Protein AF-A0A2V8A4N3-F1 (afdb_monomer)

pLDDT: mean 76.58, std 24.19, range [33.5, 98.25]

Nearest PDB structures (foldseek):
  7qnj-assembly1_BBB  TM=9.615E-01  e=1.824E-01  Escherichia coli str. K-12 substr. MG1655
  5br4-assembly1_B  TM=9.616E-01  e=2.080E-01  Escherichia coli
  7qnf-assembly1_AAA  TM=9.738E-01  e=2.221E-01  Escherichia coli str. K-12 substr. MG1655
  7qni-assembly1_AAA  TM=9.618E-01  e=3.292E-01  Escherichia coli str. K-12 substr. MG1655
  3bfj-assembly1_A  TM=9.348E-01  e=7.234E-01  Klebsiella pneumoniae

Solvent-accessible surface area (backbone atoms only — not comparable to full-atom values): 6722 Å² total; per-residue (Å²): 140,79,82,83,81,77,80,79,79,62,91,73,82,66,92,76,86,73,87,74,88,74,90,73,90,75,91,80,81,91,72,81,88,68,94,58,61,71,69,58,56,51,54,55,50,52,51,53,49,37,57,77,68,68,51,77,88,29,44,49,79,73,69,51,58,76,88,49,43,63,58,54,10,50,54,47,40,72,36,74,74,33,75,69,43,95,52,93,46,43,36,68,56,41,32,57,51,50,64,75,37,77

Radius of gyration: 19.6 Å; Cα contacts (8 Å, |Δi|>4): 51; chains: 1; bounding box: 45×41×54 Å

Structure (mmCIF, N/CA/C/O backbone):
data_AF-A0A2V8A4N3-F1
#
_entry.id   AF-A0A2V8A4N3-F1
#
loop_
_atom_site.group_PDB
_atom_site.id
_atom_site.type_symbol
_atom_site.label_atom_id
_atom_site.label_alt_id
_atom_site.label_comp_id
_atom_site.label_asym_id
_atom_site.label_entity_id
_atom_site.label_seq_id
_atom_site.pdbx_PDB_ins_code
_atom_site.Cartn_x
_atom_site.Cartn_y
_atom_site.Cartn_z
_atom_site.occupancy
_atom_site.B_iso_or_equiv
_atom_site.auth_seq_id
_atom_site.auth_comp_id
_atom_site.auth_asym_id
_atom_site.auth_atom_id
_atom_site.pdbx_PDB_model_num
ATOM 1 N N . MET A 1 1 ? 35.037 -7.794 29.729 1.00 35.38 1 MET A N 1
ATOM 2 C CA . MET A 1 1 ? 33.889 -8.559 29.197 1.00 35.38 1 MET A CA 1
ATOM 3 C C . MET A 1 1 ? 33.317 -7.761 28.033 1.00 35.38 1 MET A C 1
ATOM 5 O O . MET A 1 1 ? 32.852 -6.652 28.245 1.00 35.38 1 MET A O 1
ATOM 9 N N . ARG A 1 2 ? 33.511 -8.235 26.799 1.00 37.38 2 ARG A N 1
ATOM 10 C CA . ARG A 1 2 ? 33.171 -7.531 25.550 1.00 37.38 2 ARG A CA 1
ATOM 11 C C . ARG A 1 2 ? 31.892 -8.185 25.003 1.00 37.38 2 ARG A C 1
ATOM 13 O O . ARG A 1 2 ? 31.900 -9.412 24.909 1.00 37.38 2 ARG A O 1
ATOM 20 N N . PRO A 1 3 ? 30.804 -7.453 24.709 1.00 46.19 3 PRO A N 1
ATOM 21 C CA . PRO A 1 3 ? 29.599 -8.085 24.179 1.00 46.19 3 PRO A CA 1
ATOM 22 C C . PRO A 1 3 ? 29.880 -8.691 22.790 1.00 46.19 3 PRO A C 1
ATOM 24 O O . PRO A 1 3 ? 30.702 -8.142 22.045 1.00 46.19 3 PRO A O 1
ATOM 27 N N . PRO A 1 4 ? 29.248 -9.827 22.439 1.00 44.19 4 PRO A N 1
ATOM 28 C CA . PRO A 1 4 ? 29.418 -10.442 21.132 1.00 44.19 4 PRO A CA 1
ATOM 29 C C . PRO A 1 4 ? 28.838 -9.534 20.047 1.00 44.19 4 PRO A C 1
ATOM 31 O O . PRO A 1 4 ? 27.739 -8.998 20.165 1.00 44.19 4 PRO A O 1
ATOM 34 N N . GLN A 1 5 ? 29.629 -9.364 18.993 1.00 49.38 5 GLN A N 1
ATOM 35 C CA . GLN A 1 5 ? 29.318 -8.549 17.829 1.00 49.38 5 GLN A CA 1
ATOM 36 C C . GLN A 1 5 ? 28.086 -9.135 17.130 1.00 49.38 5 GLN A C 1
ATOM 38 O O . GLN A 1 5 ? 28.133 -10.253 16.615 1.00 49.38 5 GLN A O 1
ATOM 43 N N . SER A 1 6 ? 26.981 -8.394 17.142 1.00 52.00 6 SER A N 1
ATOM 44 C CA . SER A 1 6 ? 25.788 -8.684 16.357 1.00 52.00 6 SER A CA 1
ATOM 45 C C . SER A 1 6 ? 26.159 -8.687 14.874 1.00 52.00 6 SER A C 1
ATOM 47 O O . SER A 1 6 ? 26.744 -7.738 14.354 1.00 52.00 6 SER A O 1
ATOM 49 N N . ALA A 1 7 ? 25.864 -9.795 14.196 1.00 48.66 7 ALA A N 1
ATOM 50 C CA . ALA A 1 7 ? 26.121 -9.949 12.773 1.00 48.66 7 ALA A CA 1
ATOM 51 C C . ALA A 1 7 ? 25.375 -8.853 11.981 1.00 48.66 7 ALA A C 1
ATOM 53 O O . ALA A 1 7 ? 24.151 -8.753 12.105 1.00 48.66 7 ALA A O 1
ATOM 54 N N . PRO A 1 8 ? 26.062 -8.045 11.152 1.00 48.47 8 PRO A N 1
ATOM 55 C CA . PRO A 1 8 ? 25.398 -7.093 10.282 1.00 48.47 8 PRO A CA 1
ATOM 56 C C . PRO A 1 8 ? 24.796 -7.902 9.138 1.00 48.47 8 PRO A C 1
ATOM 58 O O . PRO A 1 8 ? 25.518 -8.429 8.284 1.00 48.47 8 PRO A O 1
ATOM 61 N N . TRP A 1 9 ? 23.477 -8.047 9.100 1.00 43.38 9 TRP A N 1
ATOM 62 C CA . TRP A 1 9 ? 22.812 -8.524 7.896 1.00 43.38 9 TRP A CA 1
ATOM 63 C C . TRP A 1 9 ? 22.958 -7.433 6.818 1.00 43.38 9 TRP A C 1
ATOM 65 O O . TRP A 1 9 ? 22.183 -6.507 6.679 1.00 43.38 9 TRP A O 1
ATOM 75 N N . ARG A 1 10 ? 24.093 -7.495 6.120 1.00 48.53 10 ARG A N 1
ATOM 76 C CA . ARG A 1 10 ? 24.285 -7.298 4.679 1.00 48.53 10 ARG A CA 1
ATOM 77 C C . ARG A 1 10 ? 23.152 -6.497 4.001 1.00 48.53 10 ARG A C 1
ATOM 79 O O . ARG A 1 10 ? 22.166 -7.109 3.598 1.00 48.53 10 ARG A O 1
ATOM 86 N N . PRO A 1 11 ? 23.310 -5.184 3.777 1.00 46.97 11 PRO A N 1
ATOM 87 C CA . PRO A 1 11 ? 22.192 -4.287 3.477 1.00 46.97 11 PRO A CA 1
ATOM 88 C C . PRO A 1 11 ? 21.427 -4.535 2.161 1.00 46.97 11 PRO A C 1
ATOM 90 O O . PRO A 1 11 ? 20.410 -3.897 1.964 1.00 46.97 11 PRO A O 1
ATOM 93 N N . CYS A 1 12 ? 21.844 -5.438 1.263 1.00 52.16 12 CYS A N 1
ATOM 94 C CA . CYS A 1 12 ? 21.195 -5.635 -0.049 1.00 52.16 12 CYS A CA 1
ATOM 95 C C . CYS A 1 12 ? 21.530 -6.998 -0.698 1.00 52.16 12 CYS A C 1
ATOM 97 O O . CYS A 1 12 ? 21.699 -7.098 -1.914 1.00 52.16 12 CYS A O 1
ATOM 99 N N . ALA A 1 13 ? 21.723 -8.071 0.080 1.00 41.97 13 ALA A N 1
ATOM 100 C CA . ALA A 1 13 ? 22.247 -9.325 -0.470 1.00 41.97 13 ALA A CA 1
ATOM 101 C C . ALA A 1 13 ? 21.264 -10.053 -1.417 1.00 41.97 13 ALA A C 1
ATOM 103 O O . ALA A 1 13 ? 20.518 -10.935 -1.013 1.00 41.97 13 ALA A O 1
ATOM 104 N N . ARG A 1 14 ? 21.447 -9.747 -2.707 1.00 38.78 14 ARG A N 1
ATOM 105 C CA . ARG A 1 14 ? 21.346 -10.621 -3.884 1.00 38.78 14 ARG A CA 1
ATOM 106 C C . ARG A 1 14 ? 19.931 -11.032 -4.301 1.00 38.78 14 ARG A C 1
ATOM 108 O O . ARG A 1 14 ? 19.374 -12.020 -3.835 1.00 38.78 14 ARG A O 1
ATOM 115 N N . ALA A 1 15 ? 19.424 -10.329 -5.315 1.00 43.94 15 ALA A N 1
ATOM 116 C CA . ALA A 1 15 ? 18.402 -10.851 -6.210 1.00 43.94 15 ALA A CA 1
ATOM 117 C C . ALA A 1 15 ? 18.864 -12.208 -6.767 1.00 43.94 15 ALA A C 1
ATOM 119 O O . ALA A 1 15 ? 19.828 -12.293 -7.528 1.00 43.94 15 ALA A O 1
ATOM 120 N N . VAL A 1 16 ? 18.180 -13.272 -6.363 1.00 36.44 16 VAL A N 1
ATOM 121 C CA . VAL A 1 16 ? 18.289 -14.592 -6.977 1.00 36.44 16 VAL A CA 1
ATOM 122 C C . VAL A 1 16 ? 16.920 -14.904 -7.565 1.00 36.44 16 VAL A C 1
ATOM 124 O O . VAL A 1 16 ? 16.070 -15.509 -6.920 1.00 36.44 16 VAL A O 1
ATOM 127 N N . VAL A 1 17 ? 16.687 -14.466 -8.804 1.00 35.66 17 VAL A N 1
ATOM 128 C CA . VAL A 1 17 ? 15.599 -15.012 -9.621 1.00 35.66 17 VAL A CA 1
ATOM 129 C C . VAL A 1 17 ? 16.128 -16.299 -10.244 1.00 35.66 17 VAL A C 1
ATOM 131 O O . VAL A 1 17 ? 16.616 -16.314 -11.369 1.00 35.66 17 VAL A O 1
ATOM 134 N N . HIS A 1 18 ? 16.067 -17.400 -9.498 1.00 33.50 18 HIS A N 1
ATOM 135 C CA . HIS A 1 18 ? 16.058 -18.715 -10.128 1.00 33.50 18 HIS A CA 1
ATOM 136 C C . HIS A 1 18 ? 14.604 -19.063 -10.435 1.00 33.50 18 HIS A C 1
ATOM 138 O O . HIS A 1 18 ? 13.836 -19.401 -9.534 1.00 33.50 18 HIS A O 1
ATOM 144 N N . ALA A 1 19 ? 14.229 -18.970 -11.711 1.00 36.25 19 ALA A N 1
ATOM 145 C CA . ALA A 1 19 ? 12.950 -19.441 -12.222 1.00 36.25 19 ALA A CA 1
ATOM 146 C C . ALA A 1 19 ? 12.815 -20.953 -11.969 1.00 36.25 19 ALA A C 1
ATOM 148 O O . ALA A 1 19 ? 13.334 -21.773 -12.722 1.00 36.25 19 ALA A O 1
ATOM 149 N N . HIS A 1 20 ? 12.132 -21.328 -10.888 1.00 36.97 20 HIS A N 1
ATOM 150 C CA . HIS A 1 20 ? 11.804 -22.720 -10.607 1.00 36.97 20 HIS A CA 1
ATOM 151 C C . HIS A 1 20 ? 10.459 -23.046 -11.250 1.00 36.97 20 HIS A C 1
ATOM 153 O O . HIS A 1 20 ? 9.397 -22.608 -10.807 1.00 36.97 20 HIS A O 1
ATOM 159 N N . ALA A 1 21 ? 10.517 -23.815 -12.335 1.00 45.59 21 ALA A N 1
ATOM 160 C CA . ALA A 1 21 ? 9.354 -24.370 -13.000 1.00 45.59 21 ALA A CA 1
ATOM 161 C C . ALA A 1 21 ? 8.598 -25.320 -12.054 1.00 45.59 21 ALA A C 1
ATOM 163 O O . ALA A 1 21 ? 8.971 -26.480 -11.896 1.00 45.59 21 ALA A O 1
ATOM 164 N N . HIS A 1 22 ? 7.481 -24.866 -11.484 1.00 40.03 22 HIS A N 1
ATOM 165 C CA . HIS A 1 22 ? 6.499 -25.755 -10.866 1.00 40.03 22 HIS A CA 1
ATOM 166 C C . HIS A 1 22 ? 5.221 -25.803 -11.692 1.00 40.03 22 HIS A C 1
ATOM 168 O O . HIS A 1 22 ? 4.237 -25.105 -11.469 1.00 40.03 22 HIS A O 1
ATOM 174 N N . ARG A 1 23 ? 5.244 -26.721 -12.658 1.00 48.28 23 ARG A N 1
ATOM 175 C CA . ARG A 1 23 ? 4.061 -27.216 -13.351 1.00 48.28 23 ARG A CA 1
ATOM 176 C C . ARG A 1 23 ? 3.264 -28.092 -12.368 1.00 48.28 23 ARG A C 1
ATOM 178 O O . ARG A 1 23 ? 3.461 -29.302 -12.328 1.00 48.28 23 ARG A O 1
ATOM 185 N N . ARG A 1 24 ? 2.356 -27.506 -11.579 1.00 44.16 24 ARG A N 1
ATOM 186 C CA . ARG A 1 24 ? 1.259 -28.254 -10.935 1.00 44.16 24 ARG A CA 1
ATOM 187 C C . ARG A 1 24 ? -0.060 -27.826 -11.567 1.00 44.16 24 ARG A C 1
ATOM 189 O O . ARG A 1 24 ? -0.498 -26.692 -11.440 1.00 44.16 24 ARG A O 1
ATOM 196 N N . ARG A 1 25 ? -0.623 -28.761 -12.332 1.00 47.25 25 ARG A N 1
ATOM 197 C CA . ARG A 1 25 ? -1.924 -28.675 -12.992 1.00 47.25 25 ARG A CA 1
ATOM 198 C C . ARG A 1 25 ? -3.026 -28.734 -11.938 1.00 47.25 25 ARG A C 1
ATOM 200 O O . ARG A 1 25 ? -3.203 -29.782 -11.327 1.00 47.25 25 ARG A O 1
ATOM 207 N N . SER A 1 26 ? -3.807 -27.674 -11.822 1.00 40.22 26 SER A N 1
ATOM 208 C CA . SER A 1 26 ? -5.208 -27.743 -11.410 1.00 40.22 26 SER A CA 1
ATOM 209 C C . SER A 1 26 ? -6.038 -27.334 -12.623 1.00 40.22 26 SER A C 1
ATOM 211 O O . SER A 1 26 ? -5.934 -26.222 -13.134 1.00 40.22 26 SER A O 1
ATOM 213 N N . ARG A 1 27 ? -6.768 -28.313 -13.161 1.00 46.84 27 ARG A N 1
ATOM 214 C CA . ARG A 1 27 ? -7.793 -28.117 -14.182 1.00 46.84 27 ARG A CA 1
ATOM 215 C C . ARG A 1 27 ? -8.892 -27.264 -13.552 1.00 46.84 27 ARG A C 1
ATOM 217 O O . ARG A 1 27 ? -9.449 -27.695 -12.555 1.00 46.84 27 ARG A O 1
ATOM 224 N N . ASP A 1 28 ? -9.137 -26.074 -14.093 1.00 43.47 28 ASP A N 1
ATOM 225 C CA . ASP A 1 28 ? -10.456 -25.731 -14.627 1.00 43.47 28 ASP A CA 1
ATOM 226 C C . ASP A 1 28 ? -10.474 -24.364 -15.331 1.00 43.47 28 ASP A C 1
ATOM 228 O O . ASP A 1 28 ? -10.034 -23.348 -14.804 1.00 43.47 28 ASP A O 1
ATOM 232 N N . ARG A 1 29 ? -11.048 -24.420 -16.539 1.00 45.53 29 ARG A N 1
ATOM 233 C CA . ARG A 1 29 ? -11.495 -23.367 -17.468 1.00 45.53 29 ARG A CA 1
ATOM 234 C C . ARG A 1 29 ? -10.453 -22.533 -18.222 1.00 45.53 29 ARG A C 1
ATOM 236 O O . ARG A 1 29 ? -9.785 -21.641 -17.716 1.00 45.53 29 ARG A O 1
ATOM 243 N N . ALA A 1 30 ? -10.438 -22.826 -19.522 1.00 48.97 30 ALA A N 1
ATOM 244 C CA . ALA A 1 30 ? -9.909 -22.013 -20.595 1.00 48.97 30 ALA A CA 1
ATOM 245 C C . ALA A 1 30 ? -10.619 -20.650 -20.665 1.00 48.97 30 ALA A C 1
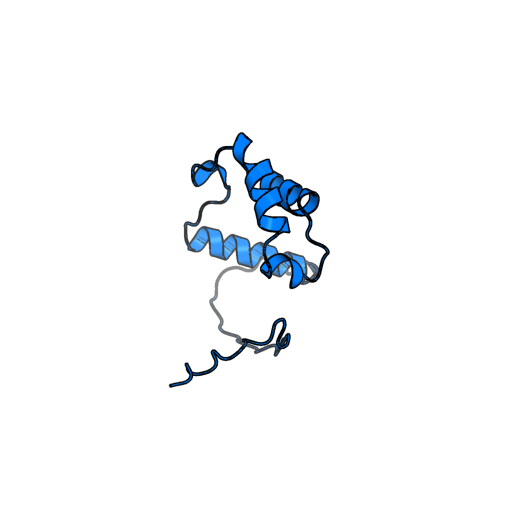ATOM 247 O O . ALA A 1 30 ? -11.832 -20.580 -20.850 1.00 48.97 30 ALA A O 1
ATOM 248 N N . ALA A 1 31 ? -9.829 -19.587 -20.597 1.00 44.44 31 ALA A N 1
ATOM 249 C CA . ALA A 1 31 ? -10.089 -18.319 -21.260 1.00 44.44 31 ALA A CA 1
ATOM 250 C C . ALA A 1 31 ? -8.742 -17.847 -21.825 1.00 44.44 31 ALA A C 1
ATOM 252 O O . ALA A 1 31 ? -7.697 -18.109 -21.228 1.00 44.44 31 ALA A O 1
ATOM 253 N N . GLY A 1 32 ? -8.779 -17.278 -23.028 1.00 40.91 32 GLY A N 1
ATOM 254 C CA . GLY A 1 32 ? -7.645 -17.115 -23.934 1.00 40.91 32 GLY A CA 1
ATOM 255 C C . GLY A 1 32 ? -6.369 -16.575 -23.294 1.00 40.91 32 GLY A C 1
ATOM 256 O O . GLY A 1 32 ? -6.392 -15.684 -22.449 1.00 40.91 32 GLY A O 1
ATOM 257 N N . HIS A 1 33 ? -5.236 -17.104 -23.752 1.00 51.91 33 HIS A N 1
ATOM 258 C CA . HIS A 1 33 ? -3.937 -16.499 -23.510 1.00 51.91 33 HIS A CA 1
ATOM 259 C C . HIS A 1 33 ? -3.873 -15.191 -24.303 1.00 51.91 33 HIS A C 1
ATOM 261 O O . HIS A 1 33 ? -3.461 -15.163 -25.458 1.00 51.91 33 HIS A O 1
ATOM 267 N N . VAL A 1 34 ? -4.371 -14.115 -23.700 1.00 52.66 34 VAL A N 1
ATOM 268 C CA . VAL A 1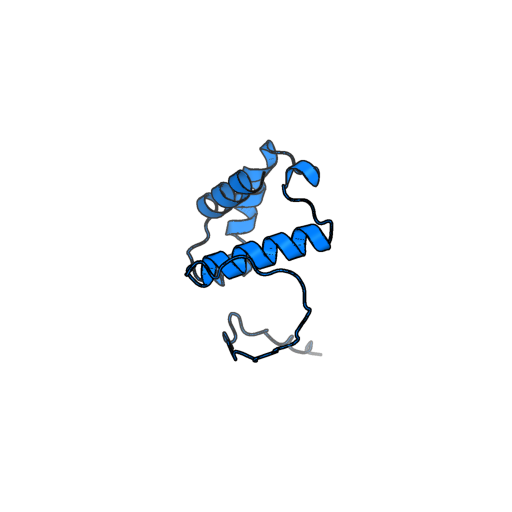 34 ? -4.038 -12.762 -24.130 1.00 52.66 34 VAL A CA 1
ATOM 269 C C . VAL A 1 34 ? -2.542 -12.622 -23.876 1.00 52.66 34 VAL A C 1
ATOM 271 O O . VAL A 1 34 ? -2.103 -12.873 -22.750 1.00 52.66 34 VAL A O 1
ATOM 274 N N . ASP A 1 35 ? -1.768 -12.290 -24.909 1.00 52.44 35 ASP A N 1
ATOM 275 C CA . ASP A 1 35 ? -0.342 -11.976 -24.791 1.00 52.44 35 ASP A CA 1
ATOM 276 C C . ASP A 1 35 ? -0.196 -10.705 -23.945 1.00 52.44 35 ASP A C 1
ATOM 278 O O . ASP A 1 35 ? -0.190 -9.571 -24.424 1.00 52.44 35 ASP A O 1
ATOM 282 N N . ARG A 1 36 ? -0.255 -10.897 -22.631 1.00 59.59 36 ARG A N 1
ATOM 283 C CA . ARG A 1 36 ? -0.173 -9.847 -21.634 1.00 59.59 36 ARG A CA 1
ATOM 284 C C . ARG A 1 36 ? 1.256 -9.825 -21.143 1.00 59.59 36 ARG A C 1
ATOM 286 O O . ARG A 1 36 ? 1.794 -10.858 -20.743 1.00 59.59 36 ARG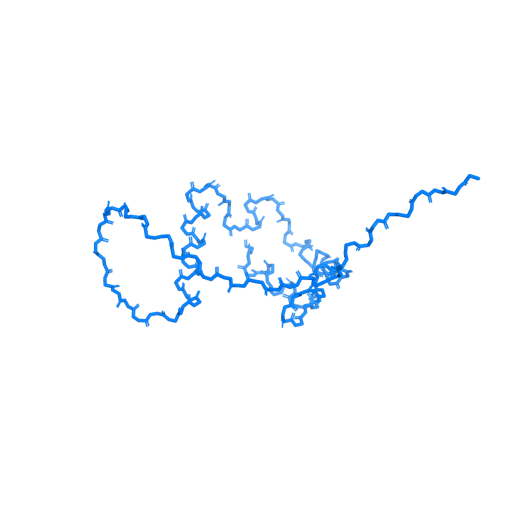 A O 1
ATOM 293 N N . ALA A 1 37 ? 1.839 -8.626 -21.122 1.00 73.62 37 ALA A N 1
ATOM 294 C CA . ALA A 1 37 ? 3.169 -8.408 -20.576 1.00 73.62 37 ALA A CA 1
ATOM 295 C C . ALA A 1 37 ? 3.315 -9.146 -19.226 1.00 73.62 37 ALA A C 1
ATOM 297 O O . ALA A 1 37 ? 2.404 -9.045 -18.393 1.00 73.62 37 ALA A O 1
ATOM 298 N N . PRO A 1 38 ? 4.430 -9.859 -18.974 1.00 78.94 38 PRO A N 1
ATOM 299 C CA . PRO A 1 38 ? 4.596 -10.713 -17.792 1.00 78.94 38 PRO A CA 1
ATOM 300 C C . PRO A 1 38 ? 4.247 -10.037 -16.455 1.00 78.94 38 PRO A C 1
ATOM 302 O O . PRO A 1 38 ? 3.710 -10.679 -15.553 1.00 78.94 38 PRO A O 1
ATOM 305 N N . ALA A 1 39 ? 4.486 -8.725 -16.347 1.00 82.00 39 ALA A N 1
ATOM 306 C CA . ALA A 1 39 ? 4.132 -7.919 -15.180 1.00 82.00 39 ALA A CA 1
ATOM 307 C C . ALA A 1 39 ? 2.615 -7.859 -14.915 1.00 82.00 39 ALA A C 1
ATOM 309 O O . ALA A 1 39 ? 2.188 -7.964 -13.767 1.00 82.00 39 ALA A O 1
ATOM 310 N N . GLY A 1 40 ? 1.794 -7.741 -15.964 1.00 85.31 40 GLY A N 1
ATOM 311 C CA . GLY A 1 40 ? 0.337 -7.699 -15.838 1.00 85.31 40 GLY A CA 1
ATOM 312 C C . GLY A 1 40 ? -0.233 -9.023 -15.334 1.00 85.31 40 GLY A C 1
ATOM 313 O O . GLY A 1 40 ? -1.078 -9.025 -14.445 1.00 85.31 40 GLY A O 1
ATOM 314 N N . HIS A 1 41 ? 0.280 -10.154 -15.830 1.00 90.25 41 HIS A N 1
ATOM 315 C CA . HIS A 1 41 ? -0.156 -11.468 -15.351 1.00 90.25 41 HIS A CA 1
ATOM 316 C C . HIS A 1 41 ? 0.191 -11.695 -13.872 1.00 90.25 41 HIS A C 1
ATOM 318 O O . HIS A 1 41 ? -0.612 -12.252 -13.123 1.00 90.25 41 HIS A O 1
ATOM 324 N N . LEU A 1 42 ? 1.375 -11.251 -13.433 1.00 93.56 42 LEU A N 1
ATOM 325 C CA . LEU A 1 42 ? 1.771 -11.355 -12.028 1.00 93.56 42 LEU A CA 1
ATOM 326 C C . LEU A 1 42 ? 0.860 -10.518 -11.121 1.00 93.56 42 LEU A C 1
ATOM 328 O O . LEU A 1 42 ? 0.412 -11.027 -10.097 1.00 93.56 42 LEU A O 1
ATOM 332 N N . ALA A 1 43 ? 0.554 -9.275 -11.505 1.00 92.38 43 ALA A N 1
ATOM 333 C CA . ALA A 1 43 ? -0.337 -8.406 -10.737 1.00 92.38 43 ALA A CA 1
ATOM 334 C C . ALA A 1 43 ? -1.728 -9.037 -10.542 1.00 92.38 43 ALA A C 1
ATOM 336 O O . ALA A 1 43 ? -2.226 -9.101 -9.421 1.00 92.38 43 ALA A O 1
ATOM 337 N N . GLU A 1 44 ? -2.315 -9.598 -11.603 1.00 93.25 44 GLU A N 1
ATOM 338 C CA . GLU A 1 44 ? -3.608 -10.296 -11.524 1.00 93.25 44 GLU A CA 1
ATOM 339 C C . GLU A 1 44 ? -3.553 -11.524 -10.620 1.00 93.25 44 GLU A C 1
ATOM 341 O O . GLU A 1 44 ? -4.494 -11.815 -9.879 1.00 93.25 44 GLU A O 1
ATOM 346 N N . ARG A 1 45 ? -2.434 -12.254 -10.650 1.00 96.62 45 ARG A N 1
ATOM 347 C CA . ARG A 1 45 ? -2.262 -13.422 -9.793 1.00 96.62 45 ARG A CA 1
ATOM 348 C C . ARG A 1 45 ? -2.131 -13.039 -8.320 1.00 96.62 45 ARG A C 1
ATOM 350 O O . ARG A 1 45 ? -2.680 -13.748 -7.480 1.00 96.62 45 ARG A O 1
ATOM 357 N N . LEU A 1 46 ? -1.448 -11.939 -8.008 1.00 96.38 46 LEU A N 1
ATOM 358 C CA . LEU A 1 46 ? -1.368 -11.404 -6.646 1.00 96.38 46 LEU A CA 1
ATOM 359 C C . LEU A 1 46 ? -2.744 -10.957 -6.141 1.00 96.38 46 LEU A C 1
ATOM 361 O O . LEU A 1 46 ? -3.104 -11.268 -5.009 1.00 96.38 46 LEU A O 1
ATOM 365 N N . GLU A 1 47 ? -3.543 -10.320 -6.994 1.00 95.81 47 GLU A N 1
ATOM 366 C CA . GLU A 1 47 ? -4.910 -9.921 -6.653 1.00 95.81 47 GLU A CA 1
ATOM 367 C C . GLU A 1 47 ? -5.816 -11.137 -6.393 1.00 95.81 47 GLU A C 1
ATOM 369 O O . GLU A 1 47 ? -6.526 -11.188 -5.390 1.00 95.81 47 GLU A O 1
ATOM 374 N N . ALA A 1 48 ? -5.727 -12.181 -7.224 1.00 96.44 48 ALA A N 1
ATOM 375 C CA . ALA A 1 48 ? -6.451 -13.428 -6.983 1.00 96.44 48 ALA A CA 1
ATOM 376 C C . ALA A 1 48 ? -6.054 -14.091 -5.648 1.00 96.44 48 ALA A C 1
ATOM 378 O O . ALA A 1 48 ? -6.911 -14.640 -4.954 1.00 96.44 48 ALA A O 1
ATOM 379 N N . LEU A 1 49 ? -4.772 -14.025 -5.263 1.00 98.19 49 LEU A N 1
ATOM 380 C CA . LEU A 1 49 ? -4.297 -14.527 -3.969 1.00 98.19 49 LEU A CA 1
ATOM 381 C C . LEU A 1 49 ? -4.815 -13.686 -2.796 1.00 98.19 49 LEU A C 1
ATOM 383 O O . LEU A 1 49 ? -5.233 -14.262 -1.793 1.00 98.19 49 LEU A O 1
ATOM 387 N N . ARG A 1 50 ? -4.835 -12.352 -2.925 1.00 97.38 50 ARG A N 1
ATOM 388 C CA . ARG A 1 50 ? -5.410 -11.443 -1.919 1.00 97.38 50 ARG A CA 1
ATOM 389 C C . ARG A 1 50 ? -6.864 -11.810 -1.622 1.00 97.38 50 ARG A C 1
ATOM 391 O O . ARG A 1 50 ? -7.231 -11.972 -0.460 1.00 97.38 50 ARG A O 1
ATOM 398 N N . GLN A 1 51 ? -7.653 -12.003 -2.679 1.00 97.50 51 GLN A N 1
ATOM 399 C CA . GLN A 1 51 ? -9.063 -12.386 -2.593 1.00 97.50 51 GLN A CA 1
ATOM 400 C C . GLN A 1 51 ? -9.248 -13.772 -1.971 1.00 97.50 51 GLN A C 1
ATOM 402 O O . GLN A 1 51 ? -10.052 -13.937 -1.059 1.00 97.50 51 GLN A O 1
ATOM 407 N N . ALA A 1 52 ? -8.468 -14.765 -2.409 1.00 97.69 52 ALA A N 1
ATOM 408 C CA . ALA A 1 52 ? -8.520 -16.113 -1.842 1.00 97.69 52 ALA A CA 1
ATOM 409 C C . ALA A 1 52 ? -8.152 -16.141 -0.347 1.00 97.69 52 ALA A C 1
ATOM 411 O O . ALA A 1 52 ? -8.667 -16.973 0.396 1.00 97.69 52 ALA A O 1
ATOM 412 N N . GLY A 1 53 ? -7.277 -15.232 0.092 1.00 97.38 53 GLY A N 1
ATOM 413 C CA . GLY A 1 53 ? -6.906 -15.054 1.494 1.00 97.38 53 GLY A CA 1
ATOM 414 C C . GLY A 1 53 ? -7.866 -14.184 2.310 1.00 97.38 53 GLY A C 1
ATOM 415 O O . GLY A 1 53 ? -7.626 -14.009 3.500 1.00 97.38 53 GLY A O 1
ATOM 416 N N . GLY A 1 54 ? -8.914 -13.613 1.702 1.00 96.31 54 GLY A N 1
ATOM 417 C CA . GLY A 1 54 ? -9.837 -12.700 2.384 1.00 96.31 54 GLY A CA 1
ATOM 418 C C . GLY A 1 54 ? -9.172 -11.421 2.908 1.00 96.31 54 GLY A C 1
ATOM 419 O O . GLY A 1 54 ? -9.664 -10.821 3.860 1.00 96.31 54 GLY A O 1
ATOM 420 N N . LEU A 1 55 ? -8.038 -11.017 2.327 1.00 97.25 55 LEU A N 1
ATOM 421 C CA . LEU A 1 55 ? -7.322 -9.812 2.743 1.00 97.25 55 LEU A CA 1
ATOM 422 C C . LEU A 1 55 ? -8.045 -8.569 2.207 1.00 97.25 55 LEU A C 1
ATOM 424 O O . LEU A 1 55 ? -8.461 -8.596 1.048 1.00 97.25 55 LEU A O 1
ATOM 428 N N . PRO A 1 56 ? -8.167 -7.469 2.968 1.00 96.69 56 PRO A N 1
ATOM 429 C CA . PRO A 1 56 ? -8.803 -6.246 2.483 1.00 96.69 56 PRO A CA 1
ATOM 430 C C . PRO A 1 56 ? -8.108 -5.640 1.260 1.00 96.69 56 PRO A C 1
ATOM 432 O O . PRO A 1 56 ? -6.910 -5.834 1.049 1.00 96.69 56 PRO A O 1
ATOM 435 N N . ALA A 1 57 ? -8.880 -4.940 0.429 1.00 95.31 57 ALA A N 1
ATOM 436 C CA . ALA A 1 57 ? -8.388 -4.352 -0.819 1.00 95.31 57 ALA A CA 1
ATOM 437 C C . ALA A 1 57 ? -7.825 -2.944 -0.620 1.00 95.31 57 ALA A C 1
ATOM 439 O O . ALA A 1 57 ? -7.025 -2.489 -1.435 1.00 95.31 57 ALA A O 1
ATOM 440 N N . ALA A 1 58 ? -8.274 -2.267 0.437 1.00 96.75 58 ALA A N 1
ATOM 441 C CA . ALA A 1 58 ? -7.987 -0.870 0.672 1.00 96.75 58 ALA A CA 1
ATOM 442 C C . ALA A 1 58 ? -7.583 -0.594 2.123 1.00 96.75 58 ALA A C 1
ATOM 444 O O . ALA A 1 58 ? -7.996 -1.282 3.058 1.00 96.75 58 ALA A O 1
ATOM 445 N N . LEU A 1 59 ? -6.806 0.469 2.317 1.00 97.62 59 LEU A N 1
ATOM 446 C CA . LEU A 1 59 ? -6.372 0.937 3.632 1.00 97.62 59 LEU A CA 1
ATOM 447 C C . LEU A 1 59 ? -7.559 1.366 4.509 1.00 97.62 59 LEU A C 1
ATOM 449 O O . LEU A 1 59 ? -7.546 1.127 5.718 1.00 97.62 59 LEU A O 1
ATOM 453 N N . ARG A 1 60 ? -8.616 1.935 3.914 1.00 97.56 60 ARG A N 1
ATOM 454 C CA . ARG A 1 60 ? -9.836 2.314 4.648 1.00 97.56 60 ARG A CA 1
ATOM 455 C C . ARG A 1 60 ? -10.547 1.120 5.288 1.00 97.56 60 ARG A C 1
ATOM 457 O O . ARG A 1 60 ? -11.090 1.252 6.379 1.00 97.56 60 ARG A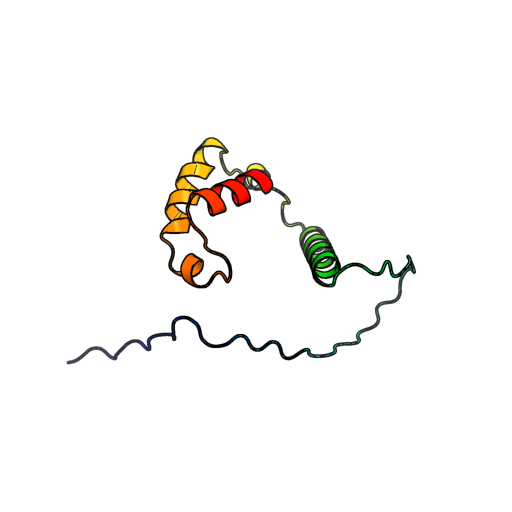 O 1
ATOM 464 N N . ASP A 1 61 ? -10.481 -0.052 4.657 1.00 96.62 61 ASP A N 1
ATOM 465 C CA . ASP A 1 61 ? -11.101 -1.283 5.164 1.00 96.62 61 ASP A CA 1
ATOM 466 C C . ASP A 1 61 ? -10.354 -1.825 6.400 1.00 96.62 61 ASP A C 1
ATOM 468 O O . ASP A 1 61 ? -10.890 -2.630 7.158 1.00 96.62 61 ASP A O 1
ATOM 472 N N . LEU A 1 62 ? -9.116 -1.363 6.616 1.00 9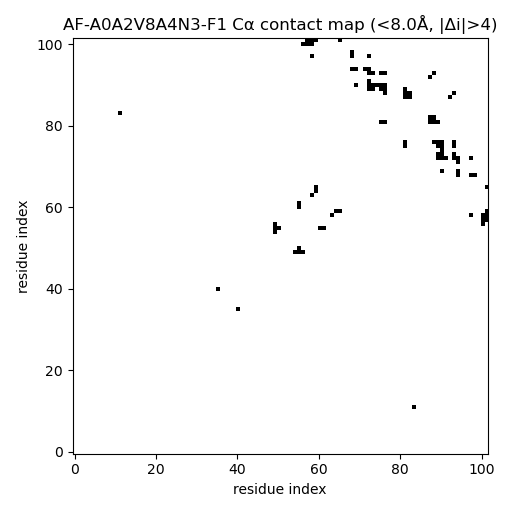6.50 62 LEU A N 1
ATOM 473 C CA . LEU A 1 62 ? -8.292 -1.637 7.795 1.00 96.50 62 LEU A CA 1
ATOM 474 C C . LEU A 1 62 ? -8.420 -0.549 8.878 1.00 96.50 62 LEU A C 1
ATOM 476 O O . LEU A 1 62 ? -7.721 -0.611 9.887 1.00 96.50 62 LEU A O 1
ATOM 480 N N . GLY A 1 63 ? -9.284 0.453 8.680 1.00 96.06 63 GLY A N 1
ATOM 481 C CA . GLY A 1 63 ? -9.477 1.557 9.623 1.00 96.06 63 GLY A CA 1
ATOM 482 C C . GLY A 1 63 ? -8.381 2.624 9.580 1.00 96.06 63 GLY A C 1
ATOM 483 O O . GLY A 1 63 ? -8.245 3.391 10.531 1.00 96.06 63 GLY A O 1
ATOM 484 N N . VAL A 1 64 ? -7.593 2.691 8.501 1.00 96.06 64 VAL A N 1
ATOM 485 C CA . VAL A 1 64 ? -6.586 3.748 8.338 1.00 96.06 64 VAL A CA 1
ATOM 486 C C . VAL A 1 64 ? -7.291 5.080 8.023 1.00 96.06 64 VAL A C 1
ATOM 488 O O . VAL A 1 64 ? -8.035 5.157 7.038 1.00 96.06 64 VAL A O 1
ATOM 491 N N . PRO A 1 65 ? -7.071 6.146 8.814 1.00 96.62 65 PRO A N 1
ATOM 492 C CA . PRO A 1 65 ? -7.625 7.465 8.524 1.00 96.62 65 PRO A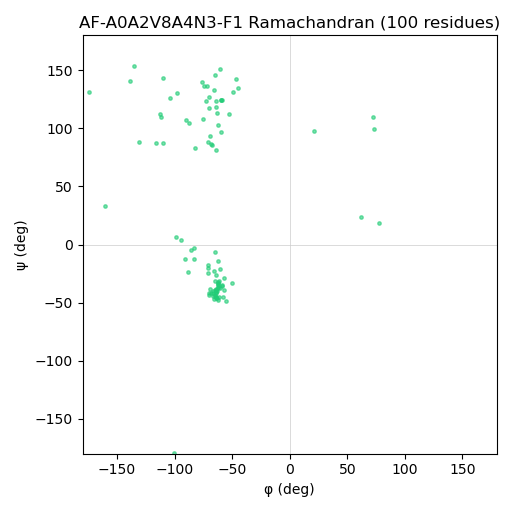 CA 1
ATOM 493 C C . PRO A 1 65 ? -6.916 8.099 7.321 1.00 96.62 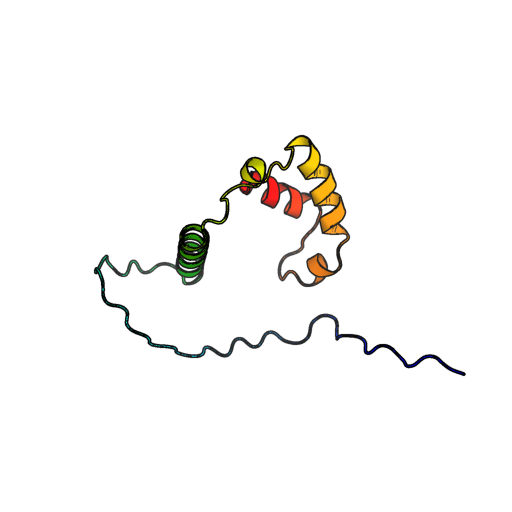65 PRO A C 1
ATOM 495 O O . PRO A 1 65 ? -5.686 8.050 7.222 1.00 96.62 65 PRO A O 1
ATOM 498 N N . ARG A 1 66 ? -7.676 8.717 6.408 1.00 97.62 66 ARG A N 1
ATOM 499 C CA . ARG A 1 66 ? -7.117 9.316 5.182 1.00 97.62 66 ARG A CA 1
ATOM 500 C C . ARG A 1 66 ? -6.169 10.469 5.500 1.00 97.62 66 ARG A C 1
ATOM 502 O O . ARG A 1 66 ? -5.120 10.620 4.885 1.00 97.62 66 ARG A O 1
ATOM 509 N N . GLU A 1 67 ? -6.513 11.255 6.507 1.00 97.38 67 GLU A N 1
ATOM 510 C CA . GLU A 1 67 ? -5.715 12.360 7.028 1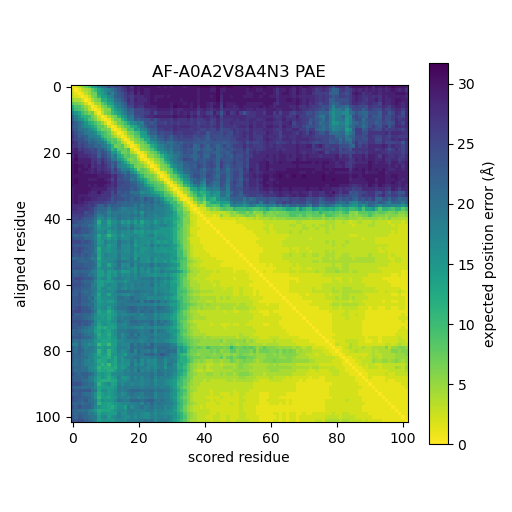.00 97.38 67 GLU A CA 1
ATOM 511 C C . GLU A 1 67 ? -4.343 11.915 7.565 1.00 97.38 67 GLU A C 1
ATOM 513 O O . GLU A 1 67 ? -3.414 12.719 7.612 1.00 97.38 67 GLU A O 1
ATOM 518 N N . GLY A 1 68 ? -4.180 10.632 7.913 1.00 97.06 68 GLY A N 1
ATOM 519 C CA . GLY A 1 68 ? -2.917 10.064 8.385 1.00 97.06 68 GLY A CA 1
ATOM 520 C C . GLY A 1 68 ? -1.943 9.656 7.275 1.00 97.06 68 GLY A C 1
ATOM 521 O O . GLY A 1 68 ? -0.772 9.400 7.563 1.00 97.06 68 GLY A O 1
ATOM 522 N N . LEU A 1 69 ? -2.379 9.602 6.009 1.00 98.25 69 LEU A N 1
ATOM 523 C CA . LEU A 1 69 ? -1.548 9.088 4.910 1.00 98.25 69 LEU A CA 1
ATOM 524 C C . LEU A 1 69 ? -0.279 9.919 4.686 1.00 98.25 69 LEU A C 1
ATOM 526 O O . LEU A 1 69 ? 0.780 9.356 4.414 1.00 98.25 69 LEU A O 1
ATOM 530 N N . ALA A 1 70 ? -0.359 11.243 4.851 1.00 98.12 70 ALA A N 1
ATOM 531 C CA . ALA A 1 70 ? 0.795 12.130 4.705 1.00 98.12 70 ALA A CA 1
ATOM 532 C C . ALA A 1 70 ? 1.881 11.850 5.760 1.00 98.12 70 ALA A C 1
ATOM 534 O O . ALA A 1 70 ? 3.066 11.803 5.429 1.00 98.12 70 ALA A O 1
ATOM 535 N N . THR A 1 71 ? 1.486 11.605 7.012 1.00 97.88 71 THR A N 1
ATOM 536 C CA . THR A 1 71 ? 2.415 11.233 8.089 1.00 97.88 71 THR A CA 1
ATOM 537 C C . THR A 1 71 ? 3.048 9.871 7.819 1.00 97.88 71 THR A C 1
ATOM 539 O O . THR A 1 71 ? 4.269 9.750 7.858 1.00 97.88 71 THR A O 1
ATOM 542 N N . LEU A 1 72 ? 2.246 8.869 7.439 1.00 97.31 72 LEU A N 1
ATOM 543 C CA . LEU A 1 72 ? 2.754 7.537 7.088 1.00 97.31 72 LEU A CA 1
ATOM 544 C C . LEU A 1 72 ? 3.749 7.585 5.920 1.00 97.31 72 LEU A C 1
ATOM 546 O O . LEU A 1 72 ? 4.707 6.813 5.884 1.00 97.31 72 LEU A O 1
ATOM 550 N N . ALA A 1 73 ? 3.525 8.473 4.951 1.00 97.56 73 ALA A N 1
ATOM 551 C CA . ALA A 1 73 ? 4.410 8.651 3.807 1.00 97.56 73 ALA A CA 1
ATOM 552 C C . ALA A 1 73 ? 5.748 9.292 4.206 1.00 97.56 73 ALA A C 1
ATOM 554 O O . ALA A 1 73 ? 6.803 8.847 3.747 1.00 97.56 73 ALA A O 1
ATOM 555 N N . ALA A 1 74 ? 5.713 10.294 5.091 1.00 97.44 74 ALA A N 1
ATOM 556 C CA . ALA A 1 74 ? 6.914 10.904 5.650 1.00 97.44 74 ALA A CA 1
ATOM 557 C C . ALA A 1 74 ? 7.746 9.877 6.433 1.00 97.44 74 ALA A C 1
ATOM 559 O O . ALA A 1 74 ? 8.950 9.769 6.205 1.00 97.44 74 ALA A O 1
ATOM 560 N N . ASP A 1 75 ? 7.099 9.065 7.273 1.00 96.38 75 ASP A N 1
ATOM 561 C CA . ASP A 1 75 ? 7.768 8.009 8.034 1.00 96.38 75 ASP A CA 1
ATOM 562 C C . ASP A 1 75 ? 8.398 6.968 7.099 1.00 96.38 75 ASP A C 1
ATOM 564 O O . ASP A 1 75 ? 9.580 6.642 7.240 1.00 96.38 75 ASP A O 1
ATOM 568 N N . ALA A 1 76 ? 7.649 6.491 6.098 1.00 95.12 76 ALA A N 1
ATOM 569 C CA . ALA A 1 76 ? 8.112 5.493 5.133 1.00 95.12 76 ALA A CA 1
ATOM 570 C C . ALA A 1 76 ? 9.354 5.946 4.347 1.00 95.12 76 ALA A C 1
ATOM 572 O O . ALA A 1 76 ? 10.241 5.133 4.086 1.00 95.12 76 ALA A O 1
ATOM 573 N N . ALA A 1 77 ? 9.465 7.239 4.028 1.00 93.31 77 ALA A N 1
ATOM 574 C CA . ALA A 1 77 ? 10.628 7.801 3.340 1.00 93.31 77 ALA A CA 1
ATOM 575 C C . ALA A 1 77 ? 11.925 7.736 4.172 1.00 93.31 77 ALA A C 1
ATOM 577 O O . ALA A 1 77 ? 13.020 7.766 3.612 1.00 93.31 77 ALA A O 1
ATOM 578 N N . THR A 1 78 ? 11.818 7.636 5.501 1.00 93.00 78 THR A N 1
ATOM 579 C CA . THR A 1 78 ? 12.978 7.516 6.405 1.00 93.00 78 THR A CA 1
ATOM 580 C C . THR A 1 78 ? 13.380 6.067 6.680 1.00 93.00 78 THR A C 1
ATOM 582 O O . THR A 1 78 ? 14.452 5.805 7.232 1.00 93.00 78 THR A O 1
ATOM 585 N N . GLN A 1 79 ? 12.533 5.105 6.309 1.00 92.31 79 GLN A N 1
ATOM 586 C CA . GLN A 1 79 ? 12.772 3.700 6.600 1.00 92.31 79 GLN A CA 1
ATOM 587 C C . GLN A 1 79 ? 13.857 3.131 5.691 1.00 92.31 79 GLN A C 1
ATOM 589 O O . GLN A 1 79 ? 13.852 3.305 4.472 1.00 92.31 79 GLN A O 1
ATOM 594 N N . TRP A 1 80 ? 14.763 2.354 6.285 1.00 85.94 80 TRP A N 1
ATOM 595 C CA . TRP A 1 80 ? 15.853 1.704 5.555 1.00 85.94 80 TRP A CA 1
ATOM 596 C C . TRP A 1 80 ? 15.347 0.811 4.408 1.00 85.94 80 TRP A C 1
ATOM 598 O O . TRP A 1 80 ? 16.015 0.687 3.384 1.00 85.94 80 TRP A O 1
ATOM 608 N N . THR A 1 81 ? 14.143 0.246 4.529 1.00 86.44 81 THR A N 1
ATOM 609 C CA . THR A 1 81 ? 13.501 -0.585 3.500 1.00 86.44 81 THR A CA 1
ATOM 610 C C . THR A 1 81 ? 13.197 0.178 2.211 1.00 86.44 81 THR A C 1
ATOM 612 O O . THR A 1 81 ? 13.192 -0.431 1.141 1.00 86.44 81 THR A O 1
ATOM 615 N N . GLY A 1 82 ? 13.007 1.501 2.275 1.00 84.69 82 GLY A N 1
ATOM 616 C CA . GLY A 1 82 ? 12.850 2.354 1.096 1.00 84.69 82 GLY A CA 1
ATOM 617 C C . GLY A 1 82 ? 14.111 2.402 0.229 1.00 84.69 82 GLY A C 1
ATOM 618 O O . GLY A 1 82 ? 14.016 2.447 -0.995 1.00 84.69 82 GLY A O 1
ATOM 619 N N . THR A 1 83 ? 15.298 2.286 0.837 1.00 83.25 83 THR A N 1
ATOM 620 C CA . THR A 1 83 ? 16.587 2.326 0.115 1.00 83.25 83 THR A CA 1
ATOM 621 C C . THR A 1 83 ? 16.852 1.079 -0.734 1.00 83.25 83 THR A C 1
ATOM 623 O O . THR A 1 83 ? 17.636 1.128 -1.678 1.00 83.25 83 THR A O 1
ATOM 626 N N . CYS A 1 84 ? 16.174 -0.033 -0.432 1.00 85.94 84 CYS A N 1
ATOM 627 C CA . CYS A 1 84 ? 16.244 -1.269 -1.209 1.00 85.94 84 CYS A CA 1
ATOM 628 C C . CYS A 1 84 ? 15.256 -1.289 -2.390 1.00 85.94 84 CYS A C 1
ATOM 630 O O . CYS A 1 84 ? 15.242 -2.257 -3.155 1.00 85.94 84 CYS A O 1
ATOM 632 N N . ASN A 1 85 ?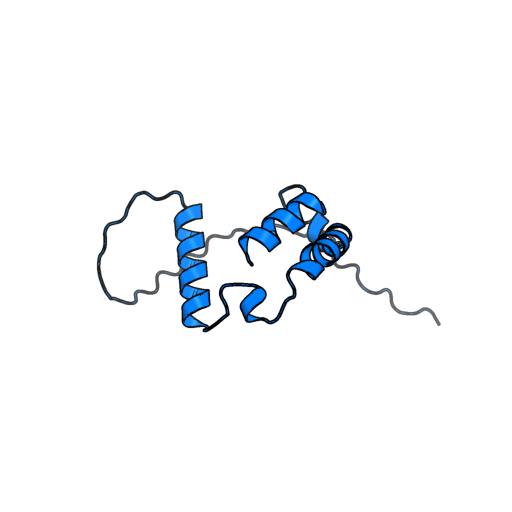 14.401 -0.269 -2.536 1.00 86.38 85 ASN A N 1
ATOM 633 C CA . ASN A 1 85 ? 13.441 -0.199 -3.629 1.00 86.38 85 ASN A CA 1
ATOM 634 C C . ASN A 1 85 ? 14.188 0.066 -4.953 1.00 86.38 85 ASN A C 1
ATOM 636 O O . ASN A 1 85 ? 14.961 1.020 -5.036 1.00 86.38 85 ASN A O 1
ATOM 640 N N . PRO A 1 86 ? 13.981 -0.743 -6.012 1.00 88.19 86 PRO A N 1
ATOM 641 C CA . PRO A 1 86 ? 14.616 -0.512 -7.313 1.00 88.19 86 PRO A CA 1
ATOM 642 C C . PRO A 1 86 ? 14.208 0.820 -7.962 1.00 88.19 86 PRO A C 1
ATOM 644 O O . PRO A 1 86 ? 14.841 1.248 -8.927 1.00 88.19 86 PRO A O 1
ATOM 647 N N . ARG A 1 87 ? 13.150 1.471 -7.464 1.00 89.12 87 ARG A N 1
ATOM 648 C CA . ARG A 1 87 ? 12.760 2.834 -7.828 1.00 89.12 87 ARG A CA 1
ATOM 649 C C . ARG A 1 87 ? 13.007 3.776 -6.647 1.00 89.12 87 ARG A C 1
ATOM 651 O O . ARG A 1 87 ? 12.737 3.371 -5.517 1.00 89.12 87 ARG A O 1
ATOM 658 N N . PRO A 1 88 ? 13.437 5.032 -6.892 1.00 90.25 88 PRO A N 1
ATOM 659 C CA . PRO A 1 88 ? 13.484 6.051 -5.849 1.00 90.25 88 PRO A CA 1
ATOM 660 C C . PRO A 1 88 ? 12.156 6.114 -5.093 1.00 90.25 88 PRO A C 1
ATOM 662 O O . PRO A 1 88 ? 11.088 6.128 -5.711 1.00 90.25 88 PRO A O 1
ATOM 665 N N . PHE A 1 89 ? 12.238 6.105 -3.766 1.00 93.06 89 PHE A N 1
ATOM 666 C CA . PHE A 1 89 ? 11.080 6.022 -2.889 1.00 93.06 89 PHE A CA 1
ATOM 667 C C . PHE A 1 89 ? 11.174 7.101 -1.811 1.00 93.06 89 PHE A C 1
ATOM 669 O O . PHE A 1 89 ? 11.757 6.891 -0.750 1.00 93.06 89 PHE A O 1
ATOM 676 N N . ASP A 1 90 ? 10.649 8.278 -2.139 1.00 95.25 90 ASP A N 1
ATOM 677 C CA . ASP A 1 90 ? 10.524 9.419 -1.236 1.00 95.25 90 ASP A CA 1
ATOM 678 C C . ASP A 1 90 ? 9.091 9.537 -0.685 1.00 95.25 90 ASP A C 1
ATOM 680 O O . ASP A 1 90 ? 8.208 8.730 -0.993 1.00 95.25 90 ASP A O 1
ATOM 684 N N . ALA A 1 91 ? 8.847 10.556 0.144 1.00 97.00 91 ALA A N 1
ATOM 685 C CA . ALA A 1 91 ? 7.539 10.770 0.759 1.00 97.00 91 ALA A CA 1
ATOM 686 C C . ALA A 1 91 ? 6.434 11.028 -0.282 1.00 97.00 91 ALA A C 1
ATOM 688 O O . ALA A 1 91 ? 5.297 10.609 -0.086 1.00 97.00 91 ALA A O 1
ATOM 689 N N . ALA A 1 92 ? 6.752 11.671 -1.409 1.00 97.00 92 ALA A N 1
ATOM 690 C CA . ALA A 1 92 ? 5.774 11.922 -2.464 1.00 97.00 92 ALA A CA 1
ATOM 691 C C . ALA A 1 92 ? 5.374 10.618 -3.174 1.00 97.00 92 ALA A C 1
ATOM 693 O O . ALA A 1 92 ? 4.188 10.368 -3.390 1.00 97.00 92 ALA A O 1
ATOM 694 N N . ALA A 1 93 ? 6.349 9.757 -3.478 1.00 95.81 93 ALA A N 1
ATOM 695 C CA . ALA A 1 93 ? 6.110 8.443 -4.063 1.00 95.81 93 ALA A CA 1
ATOM 696 C C . ALA A 1 93 ? 5.329 7.518 -3.114 1.00 95.81 93 ALA A C 1
ATOM 698 O O . ALA A 1 93 ? 4.449 6.781 -3.562 1.00 95.81 93 ALA A O 1
ATOM 699 N N . ALA A 1 94 ? 5.626 7.565 -1.812 1.00 96.62 94 ALA A N 1
ATOM 700 C CA . ALA A 1 94 ? 4.881 6.820 -0.802 1.00 96.62 94 ALA A CA 1
ATOM 701 C C . ALA A 1 94 ? 3.424 7.301 -0.700 1.00 96.62 94 ALA A C 1
ATOM 703 O O . ALA A 1 94 ? 2.509 6.479 -0.697 1.00 96.62 94 ALA A O 1
ATOM 704 N N . LEU A 1 95 ? 3.199 8.619 -0.688 1.00 98.06 95 LEU A N 1
ATOM 705 C CA . LEU A 1 95 ? 1.856 9.195 -0.618 1.00 98.06 95 LEU A CA 1
ATOM 706 C C . LEU A 1 95 ? 1.003 8.828 -1.841 1.00 98.06 95 LEU A C 1
ATOM 708 O O . LEU A 1 95 ? -0.130 8.387 -1.671 1.00 98.06 95 LEU A O 1
ATOM 712 N N . ASP A 1 96 ? 1.548 8.940 -3.058 1.00 97.31 96 ASP A N 1
ATOM 713 C CA . ASP A 1 96 ? 0.854 8.521 -4.289 1.00 97.31 96 ASP A CA 1
ATOM 714 C C . ASP A 1 96 ? 0.450 7.039 -4.236 1.00 97.31 96 ASP A C 1
ATOM 716 O O . ASP A 1 96 ? -0.650 6.675 -4.653 1.00 97.31 96 ASP A O 1
ATOM 720 N N . LEU A 1 97 ? 1.304 6.172 -3.680 1.00 96.00 97 LEU A N 1
ATOM 721 C CA . LEU A 1 97 ? 0.979 4.757 -3.517 1.00 96.00 97 LEU A CA 1
ATOM 722 C C . LEU A 1 97 ? -0.155 4.538 -2.508 1.00 96.00 97 LEU A C 1
ATOM 724 O O . LEU A 1 97 ? -1.058 3.745 -2.776 1.00 96.00 97 LEU A O 1
ATOM 728 N N . TYR A 1 98 ? -0.122 5.230 -1.368 1.00 97.81 98 TYR A N 1
ATOM 729 C CA . TYR A 1 98 ? -1.164 5.108 -0.351 1.00 97.81 98 TYR A CA 1
ATOM 730 C C . TYR A 1 98 ? -2.513 5.637 -0.829 1.00 97.81 98 TYR A C 1
ATOM 732 O O . TYR A 1 98 ? -3.520 4.974 -0.604 1.00 97.81 98 TYR A O 1
ATOM 740 N N . GLU A 1 99 ? -2.544 6.754 -1.555 1.00 97.94 99 GLU A N 1
ATOM 741 C CA . GLU A 1 99 ? -3.778 7.294 -2.141 1.00 97.94 99 GLU A CA 1
ATOM 742 C C . GLU A 1 99 ? -4.404 6.335 -3.166 1.00 97.94 99 GLU A C 1
ATOM 744 O O . GLU A 1 99 ? -5.624 6.207 -3.235 1.00 97.94 99 GLU A O 1
ATOM 749 N N . ARG A 1 100 ? -3.591 5.595 -3.933 1.00 97.44 100 ARG A N 1
ATOM 750 C CA . ARG A 1 100 ? -4.092 4.559 -4.859 1.00 97.44 100 ARG A CA 1
ATOM 751 C C . ARG A 1 100 ? -4.636 3.322 -4.149 1.00 97.44 100 ARG A C 1
ATOM 753 O O . ARG A 1 100 ? -5.428 2.593 -4.740 1.00 97.44 100 ARG A O 1
ATOM 760 N N . ALA A 1 101 ? -4.171 3.066 -2.929 1.00 96.38 101 ALA A N 1
ATOM 761 C CA . ALA A 1 101 ? -4.560 1.923 -2.111 1.00 96.38 101 ALA A CA 1
ATOM 762 C C . ALA A 1 101 ? -5.637 2.269 -1.064 1.00 96.38 101 ALA A C 1
ATOM 764 O O . ALA A 1 101 ? -5.934 1.431 -0.213 1.00 96.38 101 ALA A O 1
ATOM 765 N N . TYR A 1 102 ? -6.197 3.484 -1.082 1.00 96.06 102 TYR A N 1
ATOM 766 C CA . TYR A 1 102 ? -7.190 3.956 -0.111 1.00 96.06 102 TYR A CA 1
ATOM 767 C C . TYR A 1 102 ? -8.637 3.729 -0.559 1.00 96.06 102 TYR A C 1
ATOM 769 O O . TYR A 1 102 ? -9.478 3.402 0.308 1.00 96.06 102 TYR A O 1
#

Secondary structure (DSSP, 8-state):
----------TT-------------------------HHHHHHHHHHHHHHHTT--SSGGGGT--GGGHHHHHHHHHHSHHHHT-SS---HHHHHHHHHHT-

Mean predicted aligned error: 13.37 Å

Sequence (102 aa):
MRPPQSAPWRPCARAVVHAHAHRRRSRDRAAGHVDRAPAGHLAERLEALRQAGGLPAALRDLGVPREGLATLAADAATQWTGTCNPRPFDAAAALDLYERAY

Foldseek 3Di:
DDDDDDDPPDLAPDDDPPPDDDPDDDDDDDDDPDVDDPVVVVVVVVVVVCVVVVHDQAPVVVVDDLVCQLVVLQVVQPDSVQVNDPDRRHSVNSSVVNVVRD